Protein AF-A0A539EAI5-F1 (afdb_monomer)

Mean predicted aligned error: 4.09 Å

Solvent-accessible surface area (backbone atoms only — not comparable to full-atom values): 7667 Å² total; per-residue (Å²): 109,70,68,33,54,60,26,50,71,42,88,56,46,61,49,30,16,51,16,20,50,52,48,18,53,53,25,47,78,67,72,34,33,68,62,14,46,53,32,38,54,58,12,38,76,55,41,83,44,59,66,51,28,53,51,46,18,54,31,25,51,74,66,72,36,30,69,62,14,44,54,27,42,53,51,31,62,75,45,48,72,53,34,39,55,77,53,93,81,77,55,84,32,48,83,64,45,51,62,53,35,46,53,48,17,51,24,26,48,75,66,69,39,83,59,18,62,60,34,40,49,55,29,42,71,76,40,68,89,46,56,66,84,82,39,71,49,31,60,46,52,68,69,69,54,131

Radius of gyration: 15.68 Å; Cα contacts (8 Å, |Δi|>4): 193; chains: 1; bounding box: 41×31×40 Å

Foldseek 3Di:
DVCLVVLCPDPALQSVLVSLLVVLVVCVVVLNLVSSLVSLVVSCVSPPALSSLVSNLVSCLSVLVLVSSLVSLVVNVVVLVRQQPVDDPNDGRSVVVLVSLLSNLSSCVSVVHPCSLVSLVVSCVVQVVPDCPDDSNVVSCVVNPD

Sequence (146 aa):
LKIADGLAARIDTDPRAYAGLVRAEVHLAQNQARLALDALRDAQSLADTWLSHVLMARTYLALDQFTEATSEIDVAIKRRGEATALGLDDWPTYRYFPPVLYFQGLAQEGLKSPAAKGTFAAFLAIKKDGDETGGLVALVRRRVAP

pLDDT: mean 92.47, std 8.58, range [57.75, 98.75]

Nearest PDB structures (foldseek):
  7bev-assembly1_A  TM=7.767E-01  e=7.172E-03  Homo sapiens
  3uq3-assembly1_A  TM=7.926E-01  e=6.263E-02  Saccharomyces cerevisiae S288C
  5xi8-assembly1_A  TM=5.732E-01  e=6.263E-02  Escherichia coli K-12
  6ait-assembly1_F  TM=5.625E-01  e=7.237E-02  Escherichia coli K-12
  6ait-assembly1_A  TM=5.533E-01  e=1.064E-01  Escherichia coli K-12

Secondary structure (DSSP, 8-state):
-HHHHHHHTSSSHHHHHHHHHHHHHHHHHTT-HHHHHHHHHHHHHH---HHHHHHHHHHHHHTT-HHHHHHHHHHHHHTTTGGG-SSSS----GGGSHHHHHHHHHHHHHTT-TTHHHHHHHHHHHSTTS-SSSSHHHHHHHHH--

Structure (mmCIF, N/CA/C/O backbone):
data_AF-A0A539EAI5-F1
#
_entry.id   AF-A0A539EAI5-F1
#
loop_
_atom_site.group_PDB
_atom_site.id
_atom_site.type_symbol
_atom_site.label_atom_id
_atom_site.label_alt_id
_atom_site.label_comp_id
_atom_site.label_asym_id
_atom_site.label_entity_id
_atom_site.label_seq_id
_atom_site.pdbx_PDB_ins_code
_atom_site.Cartn_x
_atom_site.Cartn_y
_atom_site.Cartn_z
_atom_site.occupancy
_atom_site.B_iso_or_equiv
_atom_site.auth_seq_id
_atom_site.auth_comp_id
_atom_site.auth_asym_id
_atom_site.auth_atom_id
_atom_site.pdbx_PDB_model_num
ATOM 1 N N . LEU A 1 1 ? 2.340 -10.982 -18.892 1.00 83.00 1 LEU A N 1
ATOM 2 C CA . LEU A 1 1 ? 2.795 -9.713 -18.279 1.00 83.00 1 LEU A CA 1
ATOM 3 C C . LEU A 1 1 ? 3.454 -8.772 -19.309 1.00 83.00 1 LEU A C 1
ATOM 5 O O . LEU A 1 1 ? 4.315 -7.984 -18.949 1.00 83.00 1 LEU A O 1
ATOM 9 N N . LYS A 1 2 ? 2.986 -8.748 -20.574 1.00 91.12 2 LYS A N 1
ATOM 10 C CA . LYS A 1 2 ? 3.699 -8.122 -21.711 1.00 91.12 2 LYS A CA 1
ATOM 11 C C . LYS A 1 2 ? 4.108 -6.654 -21.497 1.00 91.12 2 LYS A C 1
ATOM 13 O O . LYS A 1 2 ? 5.181 -6.259 -21.936 1.00 91.12 2 LYS A O 1
ATOM 18 N N . ILE A 1 3 ? 3.277 -5.859 -20.816 1.00 91.31 3 ILE A N 1
ATOM 19 C CA . ILE A 1 3 ? 3.592 -4.457 -20.486 1.00 91.31 3 ILE A CA 1
ATOM 20 C C . ILE A 1 3 ? 4.761 -4.377 -19.496 1.00 91.31 3 ILE A C 1
ATOM 22 O O . ILE A 1 3 ? 5.731 -3.671 -19.755 1.00 91.31 3 ILE A O 1
ATOM 26 N N . ALA A 1 4 ? 4.701 -5.134 -18.396 1.00 92.94 4 ALA A N 1
ATOM 27 C CA . ALA A 1 4 ? 5.784 -5.185 -17.415 1.00 92.94 4 ALA A CA 1
ATOM 28 C C . ALA A 1 4 ? 7.083 -5.720 -18.035 1.00 92.94 4 ALA A C 1
ATOM 30 O O . ALA A 1 4 ? 8.165 -5.235 -17.725 1.00 92.94 4 ALA A O 1
ATOM 31 N N . ASP A 1 5 ? 6.988 -6.680 -18.954 1.00 94.81 5 ASP A N 1
ATOM 32 C CA . ASP A 1 5 ? 8.159 -7.225 -19.645 1.00 94.81 5 ASP A CA 1
ATOM 33 C C . ASP A 1 5 ? 8.808 -6.174 -20.561 1.00 94.81 5 ASP A C 1
ATOM 35 O O . ASP A 1 5 ? 10.025 -6.006 -20.540 1.00 94.81 5 ASP A O 1
ATOM 39 N N . GLY A 1 6 ? 8.004 -5.386 -21.284 1.00 94.25 6 GLY A N 1
ATOM 40 C CA . GLY A 1 6 ? 8.505 -4.272 -22.096 1.00 94.25 6 GLY A CA 1
ATOM 41 C C . GLY A 1 6 ? 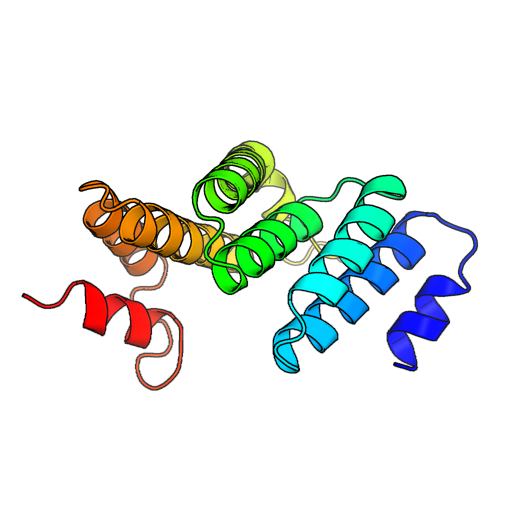9.134 -3.140 -21.275 1.00 94.25 6 GLY A C 1
ATOM 42 O O . GLY A 1 6 ? 10.111 -2.536 -21.710 1.00 94.25 6 GLY A O 1
ATOM 43 N N . LEU A 1 7 ? 8.602 -2.861 -20.083 1.00 93.44 7 LEU A N 1
ATOM 44 C CA . LEU A 1 7 ? 9.162 -1.878 -19.152 1.00 93.44 7 LEU A CA 1
ATOM 45 C C . LEU A 1 7 ? 10.477 -2.363 -18.519 1.00 93.44 7 LEU A C 1
ATOM 47 O O . LEU A 1 7 ? 11.431 -1.598 -18.414 1.00 93.44 7 LEU A O 1
ATOM 51 N N . ALA A 1 8 ? 10.556 -3.647 -18.164 1.00 93.44 8 ALA A N 1
ATOM 52 C CA . ALA A 1 8 ? 11.751 -4.252 -17.578 1.00 93.44 8 ALA A CA 1
ATOM 53 C C . ALA A 1 8 ? 12.942 -4.316 -18.549 1.00 93.44 8 ALA A C 1
ATOM 55 O O . ALA A 1 8 ? 14.085 -4.355 -18.104 1.00 93.44 8 ALA A O 1
ATOM 56 N N . ALA A 1 9 ? 12.680 -4.318 -19.858 1.00 94.44 9 ALA A N 1
ATOM 57 C CA . ALA A 1 9 ? 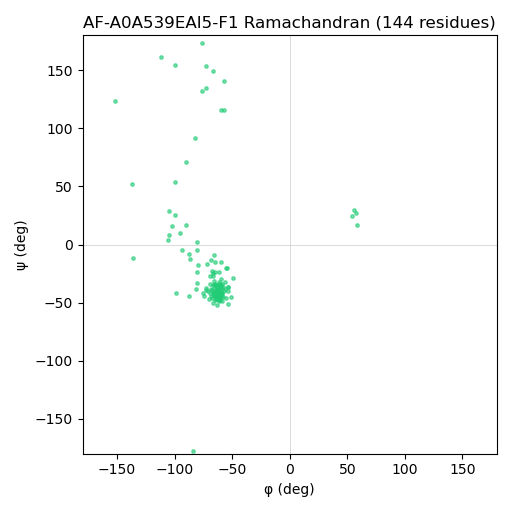13.705 -4.318 -20.900 1.00 94.44 9 ALA A CA 1
ATOM 58 C C . ALA A 1 9 ? 14.305 -2.925 -21.187 1.00 94.44 9 ALA A C 1
ATOM 60 O O . ALA A 1 9 ? 15.207 -2.807 -22.017 1.00 94.44 9 ALA A O 1
ATOM 61 N N . ARG A 1 10 ? 13.799 -1.857 -20.554 1.00 94.44 10 ARG A N 1
ATOM 62 C CA . ARG A 1 10 ? 14.360 -0.503 -20.688 1.00 94.44 10 ARG A CA 1
ATOM 63 C C . ARG A 1 10 ? 15.686 -0.391 -19.937 1.00 94.44 10 ARG A C 1
ATOM 65 O O . ARG A 1 10 ? 15.916 -1.114 -18.975 1.00 94.44 10 ARG A O 1
ATOM 72 N N . ILE A 1 11 ? 16.548 0.522 -20.382 1.00 92.12 11 ILE A N 1
ATOM 73 C CA . ILE A 1 11 ? 17.861 0.754 -19.762 1.00 92.12 11 ILE A CA 1
ATOM 74 C C . ILE A 1 11 ? 17.701 1.536 -18.451 1.00 92.12 11 ILE A C 1
ATOM 76 O O . ILE A 1 11 ? 18.332 1.196 -17.450 1.00 92.12 11 ILE A O 1
ATOM 80 N N . ASP A 1 12 ? 16.822 2.539 -18.452 1.00 92.31 12 ASP A N 1
ATOM 81 C CA . ASP A 1 12 ? 16.589 3.426 -17.314 1.00 92.31 12 ASP A CA 1
ATOM 82 C C . ASP A 1 12 ? 15.966 2.691 -16.115 1.00 92.31 12 ASP A C 1
ATOM 84 O O . ASP A 1 12 ? 15.208 1.725 -16.265 1.00 92.31 12 ASP A O 1
ATOM 88 N N . THR A 1 13 ? 16.276 3.159 -14.905 1.00 92.44 13 THR A N 1
ATOM 89 C CA . THR A 1 13 ? 15.790 2.570 -13.648 1.00 92.44 13 THR A CA 1
ATOM 90 C C . THR A 1 13 ? 14.292 2.767 -13.454 1.00 92.44 13 THR A C 1
ATOM 92 O O . THR A 1 13 ? 13.621 1.831 -13.022 1.00 92.44 13 THR A O 1
ATOM 95 N N . ASP A 1 14 ? 13.747 3.925 -13.831 1.00 90.19 14 ASP A N 1
ATOM 96 C CA . ASP A 1 14 ? 12.348 4.263 -13.552 1.00 90.19 14 ASP A CA 1
ATOM 97 C C . ASP A 1 14 ? 11.365 3.314 -14.254 1.00 90.19 14 ASP A C 1
ATOM 99 O O . ASP A 1 14 ? 10.547 2.700 -13.564 1.00 90.19 14 ASP A O 1
ATOM 103 N N . PRO A 1 15 ? 11.440 3.070 -15.583 1.00 92.44 15 PRO A N 1
ATOM 104 C CA . PRO A 1 15 ? 10.550 2.109 -16.232 1.00 92.44 15 PRO A CA 1
ATOM 105 C C . PRO A 1 15 ? 10.668 0.707 -15.626 1.00 92.44 15 PRO A C 1
ATOM 107 O O . PRO A 1 15 ? 9.664 0.013 -15.466 1.00 92.44 15 PRO A O 1
ATOM 110 N N . ARG A 1 16 ? 11.878 0.290 -15.238 1.00 94.75 16 ARG A N 1
ATOM 111 C CA . ARG A 1 16 ? 12.104 -1.012 -14.603 1.00 94.75 16 ARG A CA 1
ATOM 112 C C . ARG A 1 16 ? 11.468 -1.088 -13.214 1.00 94.75 16 ARG A C 1
ATOM 114 O O . ARG A 1 16 ? 10.870 -2.116 -12.897 1.00 94.75 16 ARG A O 1
ATOM 121 N N . ALA A 1 17 ? 11.519 -0.015 -12.426 1.00 95.56 17 ALA A N 1
ATOM 122 C CA . ALA A 1 17 ? 10.796 0.078 -11.161 1.00 95.56 17 ALA A CA 1
ATOM 123 C C . ALA A 1 17 ? 9.280 -0.050 -11.394 1.00 95.56 17 ALA A C 1
ATOM 125 O O . ALA A 1 17 ? 8.633 -0.906 -10.788 1.00 95.56 17 ALA A O 1
ATOM 126 N N . TYR A 1 18 ? 8.721 0.685 -12.366 1.00 94.12 18 TYR A N 1
ATOM 127 C CA . TYR A 1 18 ? 7.306 0.563 -12.749 1.00 94.12 18 TYR A CA 1
ATOM 128 C C . TYR A 1 18 ? 6.925 -0.850 -13.215 1.00 94.12 18 TYR A C 1
ATOM 130 O O . TYR A 1 18 ? 5.821 -1.313 -12.926 1.00 94.12 18 TYR A O 1
ATOM 138 N N . ALA A 1 19 ? 7.826 -1.577 -13.883 1.00 96.19 19 ALA A N 1
ATOM 139 C CA . ALA A 1 19 ? 7.598 -2.979 -14.224 1.00 96.19 19 ALA A CA 1
ATOM 140 C C . ALA A 1 19 ? 7.363 -3.844 -12.976 1.00 96.19 19 ALA A C 1
ATOM 142 O O . ALA A 1 19 ? 6.478 -4.701 -12.978 1.00 96.19 19 ALA A O 1
ATOM 143 N N . GLY A 1 20 ? 8.142 -3.617 -11.915 1.00 97.31 20 GLY A N 1
ATOM 144 C CA . GLY A 1 20 ? 7.968 -4.290 -10.630 1.00 97.31 20 GLY A CA 1
ATOM 145 C C . GLY A 1 20 ? 6.647 -3.921 -9.952 1.00 97.31 20 GLY A C 1
ATOM 146 O O . GLY A 1 20 ? 5.930 -4.819 -9.516 1.00 97.31 20 GLY A O 1
ATOM 147 N N . LEU A 1 21 ? 6.247 -2.642 -9.981 1.00 96.75 21 LEU A N 1
ATOM 148 C CA . LEU A 1 21 ? 4.945 -2.204 -9.450 1.00 96.75 21 LEU A CA 1
ATOM 149 C C . LEU A 1 21 ? 3.769 -2.900 -10.159 1.00 96.75 21 LEU A C 1
ATOM 151 O O . LEU A 1 21 ? 2.846 -3.389 -9.509 1.00 96.75 21 LEU A O 1
ATOM 155 N N . VAL A 1 22 ? 3.819 -3.013 -11.493 1.00 96.94 22 VAL A N 1
ATOM 156 C CA . VAL A 1 22 ? 2.789 -3.717 -12.280 1.00 96.94 22 VAL A CA 1
ATOM 157 C C . VAL A 1 22 ? 2.750 -5.210 -11.943 1.00 96.94 22 VAL A C 1
ATOM 159 O O . VAL A 1 22 ? 1.667 -5.783 -11.826 1.00 96.94 22 VAL A O 1
ATOM 162 N N . ARG A 1 23 ? 3.909 -5.860 -11.776 1.00 97.81 23 ARG A N 1
ATOM 163 C CA . ARG A 1 23 ? 3.965 -7.273 -11.361 1.00 97.81 23 ARG A CA 1
ATOM 164 C C . ARG A 1 23 ? 3.376 -7.468 -9.968 1.00 97.81 23 ARG A C 1
ATOM 166 O O . ARG A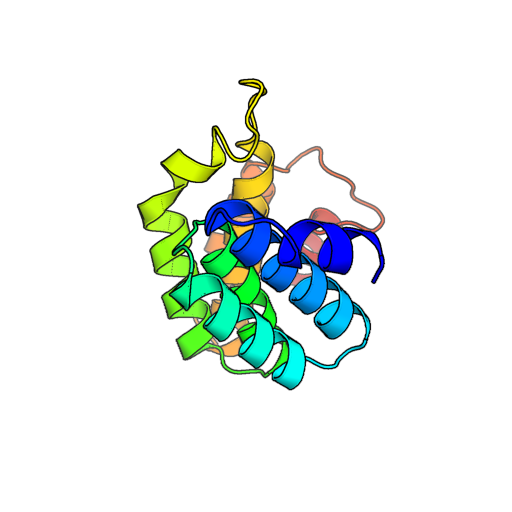 1 23 ? 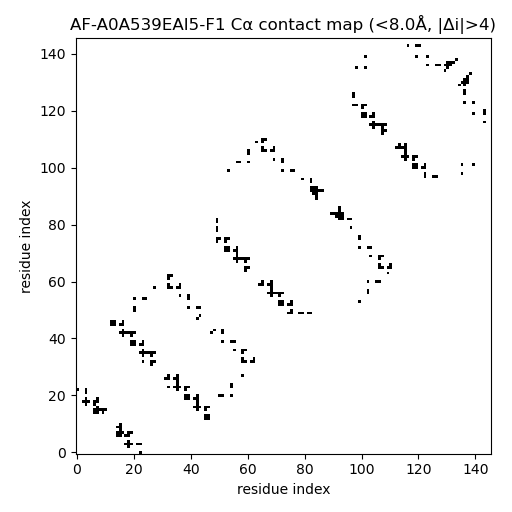2.597 -8.397 -9.774 1.00 97.81 23 ARG A O 1
ATOM 173 N N . ALA A 1 24 ? 3.687 -6.576 -9.033 1.00 97.88 24 ALA A N 1
ATOM 174 C CA . ALA A 1 24 ? 3.151 -6.625 -7.683 1.00 97.88 24 ALA A CA 1
ATOM 175 C C . ALA A 1 24 ? 1.621 -6.510 -7.652 1.00 97.88 24 ALA A C 1
ATOM 177 O O . ALA A 1 24 ? 0.968 -7.300 -6.977 1.00 97.88 24 ALA A O 1
ATOM 178 N N . GLU A 1 25 ? 1.036 -5.602 -8.437 1.00 96.88 25 GLU A N 1
ATOM 179 C CA . GLU A 1 25 ? -0.424 -5.491 -8.572 1.00 96.88 25 GLU A CA 1
ATOM 180 C C . GLU A 1 25 ? -1.063 -6.779 -9.106 1.00 96.88 25 GLU A C 1
ATOM 182 O O . GLU A 1 25 ? -2.095 -7.220 -8.599 1.00 96.88 25 GLU A O 1
ATOM 187 N N . VAL A 1 26 ? -0.434 -7.429 -10.091 1.00 97.19 26 VAL A N 1
ATOM 188 C CA . VAL A 1 26 ? -0.911 -8.723 -10.605 1.00 97.19 26 VAL A CA 1
ATOM 189 C C . VAL A 1 26 ? -0.828 -9.806 -9.530 1.00 97.19 26 VAL A C 1
ATOM 191 O O . VAL A 1 26 ? -1.790 -10.552 -9.349 1.00 97.19 26 VAL A O 1
ATOM 194 N N . HIS A 1 27 ? 0.275 -9.874 -8.784 1.00 98.06 27 HIS A N 1
ATOM 195 C CA . HIS A 1 27 ? 0.414 -10.818 -7.677 1.00 98.06 27 HIS A CA 1
ATOM 196 C C . HIS A 1 27 ? -0.626 -10.570 -6.577 1.00 98.06 27 HIS A C 1
ATOM 198 O O . HIS A 1 27 ? -1.235 -11.525 -6.095 1.00 98.06 27 HIS A O 1
ATOM 204 N N . LEU A 1 28 ? -0.908 -9.312 -6.219 1.00 96.88 28 LEU A N 1
ATOM 205 C CA . LEU A 1 28 ? -1.974 -8.975 -5.270 1.00 96.88 28 LEU A CA 1
ATOM 206 C C . LEU A 1 28 ? -3.350 -9.412 -5.776 1.00 96.88 28 LEU A C 1
ATOM 208 O O . LEU A 1 28 ? -4.101 -10.026 -5.022 1.00 96.88 28 LEU A O 1
ATOM 212 N N . ALA A 1 29 ? -3.662 -9.175 -7.053 1.00 95.75 29 ALA A N 1
ATOM 213 C CA . ALA A 1 29 ? -4.915 -9.627 -7.660 1.00 95.75 29 ALA A CA 1
ATOM 214 C C . ALA A 1 29 ? -5.066 -11.162 -7.657 1.00 95.75 29 ALA A C 1
ATOM 216 O O . ALA A 1 29 ? -6.180 -11.679 -7.695 1.00 95.75 29 ALA A O 1
ATOM 217 N N . GLN A 1 30 ? -3.952 -11.893 -7.591 1.00 96.88 30 GLN A N 1
ATOM 218 C CA . GLN A 1 30 ? -3.903 -13.355 -7.511 1.00 96.88 30 GLN A CA 1
ATOM 219 C C . GLN A 1 30 ? -3.786 -13.882 -6.071 1.00 96.88 30 GLN A C 1
ATOM 221 O O . GLN A 1 30 ? -3.560 -15.076 -5.880 1.00 96.88 30 GLN A O 1
ATOM 226 N N . ASN A 1 31 ? -3.934 -13.023 -5.054 1.00 96.88 31 ASN A N 1
ATOM 227 C CA . ASN A 1 31 ? -3.733 -13.349 -3.635 1.00 96.88 31 ASN A CA 1
ATOM 228 C C . ASN A 1 31 ? -2.322 -13.884 -3.312 1.00 96.88 31 ASN A C 1
ATOM 230 O O . ASN A 1 31 ? -2.115 -14.616 -2.345 1.00 96.88 31 ASN A O 1
ATOM 234 N N . GLN A 1 32 ? -1.322 -13.508 -4.108 1.00 98.12 32 GLN A N 1
ATOM 235 C CA . GLN A 1 32 ? 0.080 -13.897 -3.950 1.00 98.12 32 GLN A CA 1
ATOM 236 C C . GLN A 1 32 ? 0.883 -12.779 -3.274 1.00 98.12 32 GLN A C 1
ATOM 238 O O . GLN A 1 32 ? 1.904 -12.326 -3.788 1.00 98.12 32 GLN A O 1
ATOM 243 N N . ALA A 1 33 ? 0.431 -12.316 -2.107 1.00 97.88 33 ALA A N 1
ATOM 244 C CA . ALA A 1 33 ? 0.991 -11.126 -1.462 1.00 97.88 33 ALA A CA 1
ATOM 245 C C . ALA A 1 33 ? 2.496 -11.235 -1.133 1.00 97.88 33 ALA A C 1
ATOM 247 O O . ALA A 1 33 ? 3.207 -10.240 -1.199 1.00 97.88 33 ALA A O 1
ATOM 248 N N . ARG A 1 34 ? 3.027 -12.440 -0.871 1.00 98.06 34 ARG A N 1
ATOM 249 C CA . ARG A 1 34 ? 4.483 -12.635 -0.709 1.00 98.06 34 ARG A CA 1
ATOM 250 C C . ARG A 1 34 ? 5.267 -12.334 -1.992 1.00 98.06 34 ARG A C 1
ATOM 252 O O . ARG 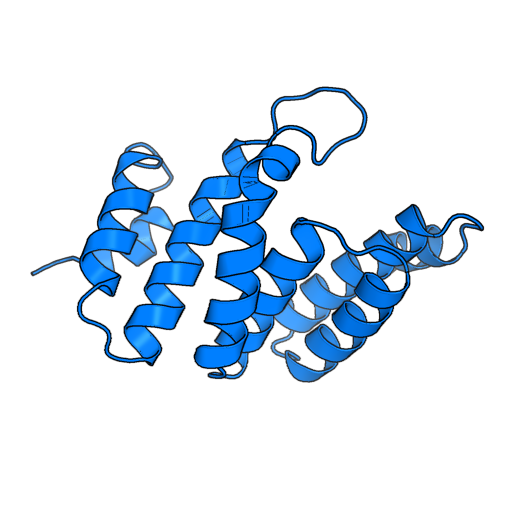A 1 34 ? 6.218 -11.570 -1.940 1.00 98.06 34 ARG A O 1
ATOM 259 N N . LEU A 1 35 ? 4.813 -12.850 -3.137 1.00 98.25 35 LEU A N 1
ATOM 260 C CA . LEU A 1 35 ? 5.441 -12.558 -4.434 1.00 98.25 35 LEU A CA 1
ATOM 261 C C . LEU A 1 35 ? 5.300 -11.078 -4.809 1.00 98.25 35 LEU A C 1
ATOM 263 O O . LEU A 1 35 ? 6.206 -10.501 -5.405 1.00 98.25 35 LEU A O 1
ATOM 267 N N . ALA A 1 36 ? 4.183 -10.448 -4.430 1.00 98.50 36 ALA A N 1
ATOM 268 C CA . ALA A 1 36 ? 4.021 -9.008 -4.588 1.00 98.50 36 ALA A CA 1
ATOM 269 C C . ALA A 1 36 ? 5.067 -8.232 -3.777 1.00 98.50 36 ALA A C 1
ATOM 271 O O . ALA A 1 36 ? 5.667 -7.300 -4.303 1.00 98.50 36 ALA A O 1
ATOM 272 N N . LEU A 1 37 ? 5.314 -8.633 -2.526 1.00 98.31 37 LEU A N 1
ATOM 273 C CA . LEU A 1 37 ? 6.283 -7.968 -1.657 1.00 98.31 37 LEU A CA 1
ATOM 274 C C . LEU A 1 37 ? 7.711 -8.083 -2.199 1.00 98.31 37 LEU A C 1
ATOM 276 O O . LEU A 1 37 ? 8.437 -7.091 -2.187 1.00 98.31 37 LEU A O 1
ATOM 280 N N . ASP A 1 38 ? 8.092 -9.255 -2.705 1.00 98.19 38 ASP A N 1
ATOM 281 C CA . ASP A 1 38 ? 9.409 -9.463 -3.316 1.00 98.19 38 ASP A CA 1
ATOM 282 C C . ASP A 1 38 ? 9.586 -8.554 -4.544 1.00 98.19 38 ASP A C 1
ATOM 284 O O . ASP A 1 38 ? 10.543 -7.783 -4.616 1.00 98.19 38 ASP A O 1
ATOM 288 N N . ALA A 1 39 ? 8.598 -8.531 -5.447 1.00 97.88 39 ALA A N 1
ATOM 289 C CA . ALA A 1 39 ? 8.619 -7.654 -6.618 1.00 97.88 39 ALA A CA 1
ATOM 290 C C . ALA A 1 39 ? 8.674 -6.157 -6.254 1.00 97.88 39 ALA A C 1
ATOM 292 O O . ALA A 1 39 ? 9.292 -5.368 -6.973 1.00 97.88 39 ALA A O 1
ATOM 293 N N . LEU A 1 40 ? 8.031 -5.751 -5.152 1.00 98.38 40 LEU A N 1
ATOM 294 C CA . LEU A 1 40 ? 8.051 -4.367 -4.670 1.00 98.38 40 LEU A CA 1
ATOM 295 C C . LEU A 1 40 ? 9.396 -3.977 -4.071 1.00 98.38 40 LEU A C 1
ATOM 297 O O . LEU A 1 40 ? 9.850 -2.865 -4.319 1.00 98.38 40 LEU A O 1
ATOM 301 N N . ARG A 1 41 ? 10.047 -4.872 -3.325 1.00 97.81 41 ARG A N 1
ATOM 302 C CA . ARG A 1 41 ? 11.393 -4.631 -2.783 1.00 97.81 41 ARG A CA 1
ATOM 303 C C . ARG A 1 41 ? 12.416 -4.476 -3.903 1.00 97.81 41 ARG A C 1
ATOM 305 O O . ARG A 1 41 ? 13.204 -3.532 -3.879 1.00 97.81 41 ARG A O 1
ATOM 312 N N . ASP A 1 42 ? 12.336 -5.333 -4.918 1.00 96.94 42 ASP A N 1
ATOM 313 C CA . ASP A 1 42 ? 13.169 -5.216 -6.114 1.00 96.94 42 ASP A CA 1
ATOM 314 C C . ASP A 1 42 ? 12.912 -3.885 -6.836 1.00 96.94 42 ASP A C 1
ATOM 316 O O . ASP A 1 42 ? 13.857 -3.173 -7.177 1.00 96.94 42 ASP A O 1
ATOM 320 N N . ALA A 1 43 ? 11.645 -3.495 -7.018 1.00 97.06 43 ALA A N 1
ATOM 321 C CA . ALA A 1 43 ? 11.284 -2.216 -7.631 1.00 97.06 43 ALA A CA 1
ATOM 322 C C . ALA A 1 43 ? 11.802 -1.011 -6.834 1.00 97.06 43 ALA A C 1
ATOM 324 O O . ALA A 1 43 ? 12.374 -0.091 -7.416 1.00 97.06 43 ALA A O 1
ATOM 325 N N . GLN A 1 44 ? 11.633 -1.031 -5.510 1.00 96.31 44 GLN A N 1
ATOM 326 C CA . GLN A 1 44 ? 12.050 0.050 -4.620 1.00 96.31 44 GLN A CA 1
ATOM 327 C C . GLN A 1 44 ? 13.574 0.213 -4.596 1.00 96.31 44 GLN A C 1
ATOM 329 O O . GLN A 1 44 ? 14.067 1.333 -4.494 1.00 96.31 44 GLN A O 1
ATOM 334 N N . SER A 1 45 ? 14.328 -0.882 -4.767 1.00 96.62 45 SER A N 1
ATOM 335 C CA . SER A 1 45 ? 15.790 -0.824 -4.908 1.00 96.62 45 SER A CA 1
ATOM 336 C C . SER A 1 45 ? 16.255 -0.100 -6.179 1.00 96.62 45 SER A C 1
ATOM 338 O O . SER A 1 45 ? 17.375 0.406 -6.220 1.00 96.62 45 SER A O 1
ATOM 340 N N . LEU A 1 46 ? 15.405 -0.041 -7.212 1.00 96.62 46 LEU A N 1
ATOM 341 C CA . LEU A 1 46 ? 15.673 0.681 -8.457 1.00 96.62 46 LEU A CA 1
ATOM 342 C C . LEU A 1 46 ? 15.248 2.147 -8.359 1.00 96.62 46 LEU A C 1
ATOM 344 O O . LEU A 1 46 ? 15.986 3.024 -8.802 1.00 96.62 46 LEU A O 1
ATOM 348 N N . ALA A 1 47 ? 14.061 2.399 -7.808 1.00 95.00 47 ALA A N 1
ATOM 349 C CA . ALA A 1 47 ? 13.548 3.738 -7.563 1.00 95.00 47 ALA A CA 1
ATOM 350 C C . ALA A 1 47 ? 12.585 3.727 -6.372 1.00 95.00 47 ALA A C 1
ATOM 352 O O . ALA A 1 47 ? 11.562 3.037 -6.383 1.00 95.00 47 ALA A O 1
ATOM 353 N N . ASP A 1 48 ? 12.882 4.543 -5.362 1.00 95.81 48 ASP A N 1
ATOM 354 C CA . ASP A 1 48 ? 12.019 4.702 -4.199 1.00 95.81 48 ASP A CA 1
ATOM 355 C C . ASP A 1 48 ? 10.890 5.701 -4.489 1.00 95.81 48 ASP A C 1
ATOM 357 O O . ASP A 1 48 ? 11.034 6.916 -4.328 1.00 95.81 48 ASP A O 1
ATOM 361 N N . THR A 1 49 ? 9.754 5.189 -4.956 1.00 94.62 49 THR A N 1
ATOM 362 C CA . THR A 1 49 ? 8.606 6.001 -5.381 1.00 94.62 49 THR A CA 1
ATOM 363 C C . THR A 1 49 ? 7.522 6.078 -4.306 1.00 94.62 49 THR A C 1
ATOM 365 O O . THR A 1 49 ? 7.314 5.152 -3.520 1.00 94.62 49 THR A O 1
ATOM 368 N N . TRP A 1 50 ? 6.723 7.146 -4.318 1.00 96.31 50 TRP A N 1
ATOM 369 C CA . TRP A 1 50 ? 5.497 7.190 -3.516 1.00 96.31 50 TRP A CA 1
ATOM 370 C C . TRP A 1 50 ? 4.579 5.981 -3.769 1.00 96.31 50 TRP A C 1
ATOM 372 O O . TRP A 1 50 ? 4.007 5.417 -2.834 1.00 96.31 50 TRP A O 1
ATOM 382 N N . LEU A 1 51 ? 4.463 5.545 -5.028 1.00 95.31 51 LEU A N 1
ATOM 383 C CA . LEU A 1 51 ? 3.582 4.443 -5.408 1.00 95.31 51 LEU A CA 1
ATOM 384 C C . LEU A 1 51 ? 4.068 3.087 -4.866 1.00 95.31 51 LEU A C 1
ATOM 386 O O . LEU A 1 51 ? 3.226 2.274 -4.478 1.00 95.31 51 LEU A O 1
ATOM 390 N N . SER A 1 52 ? 5.386 2.854 -4.769 1.00 96.62 52 SER A N 1
ATOM 391 C CA . SER A 1 52 ? 5.927 1.651 -4.114 1.00 96.62 52 SER A CA 1
ATOM 392 C C . SER A 1 52 ? 5.497 1.571 -2.655 1.00 96.62 52 SER A C 1
ATOM 394 O O . SER A 1 52 ? 4.990 0.528 -2.256 1.00 96.62 52 SER A O 1
ATOM 396 N N . HIS A 1 53 ? 5.572 2.664 -1.890 1.00 98.25 53 HIS A N 1
ATOM 397 C CA . HIS A 1 53 ? 5.112 2.669 -0.495 1.00 98.25 53 HIS A CA 1
ATOM 398 C C . HIS A 1 53 ? 3.615 2.358 -0.374 1.00 98.25 53 HIS A C 1
ATOM 400 O O . HIS A 1 53 ? 3.203 1.540 0.448 1.00 98.25 53 HIS A O 1
ATOM 406 N N . VAL A 1 54 ? 2.774 2.943 -1.234 1.00 98.00 54 VAL A N 1
ATOM 407 C CA . VAL A 1 54 ? 1.329 2.654 -1.227 1.00 98.00 54 VAL A CA 1
ATOM 408 C C . VAL A 1 54 ? 1.042 1.184 -1.553 1.00 98.00 54 VAL A C 1
ATOM 410 O O . VAL A 1 54 ? 0.161 0.572 -0.943 1.00 98.00 54 VAL A O 1
ATOM 413 N N . LEU A 1 55 ? 1.780 0.589 -2.491 1.00 98.00 55 LEU A N 1
ATOM 414 C CA . LEU A 1 55 ? 1.635 -0.827 -2.832 1.00 98.00 55 LEU A CA 1
ATOM 415 C C . LEU A 1 55 ? 2.192 -1.758 -1.756 1.00 98.00 55 LEU A C 1
ATOM 417 O O . LEU A 1 55 ? 1.573 -2.785 -1.473 1.00 98.00 55 LEU A O 1
ATOM 421 N N . MET A 1 56 ? 3.304 -1.400 -1.117 1.00 98.56 56 MET A N 1
ATOM 422 C CA . MET A 1 56 ? 3.867 -2.159 -0.001 1.00 98.56 56 MET A CA 1
ATOM 423 C C . MET A 1 56 ? 2.915 -2.139 1.188 1.00 98.56 56 MET A C 1
ATOM 425 O O . MET A 1 56 ? 2.615 -3.199 1.726 1.00 98.56 56 MET A O 1
ATOM 429 N N . ALA A 1 57 ? 2.317 -0.989 1.510 1.00 98.56 57 ALA A N 1
ATOM 430 C CA . ALA A 1 57 ? 1.263 -0.890 2.515 1.00 98.56 57 ALA A CA 1
ATOM 431 C C . ALA A 1 57 ? 0.099 -1.854 2.244 1.00 98.56 57 ALA A C 1
ATOM 433 O O . ALA A 1 57 ? -0.280 -2.637 3.113 1.00 98.56 57 ALA A O 1
ATOM 434 N N . ARG A 1 58 ? -0.447 -1.846 1.021 1.00 98.12 58 ARG A N 1
ATOM 435 C CA . ARG A 1 58 ? -1.514 -2.777 0.608 1.00 98.12 58 ARG A CA 1
ATOM 436 C C . ARG A 1 58 ? -1.087 -4.237 0.711 1.00 98.12 58 ARG A C 1
ATOM 438 O O . ARG A 1 58 ? -1.888 -5.085 1.093 1.00 98.12 58 ARG A O 1
ATOM 445 N N . THR A 1 59 ? 0.161 -4.522 0.366 1.00 98.62 59 THR A N 1
ATOM 446 C CA . THR A 1 59 ? 0.722 -5.872 0.418 1.00 98.62 59 THR A CA 1
ATOM 447 C C . THR A 1 59 ? 0.876 -6.356 1.853 1.00 98.62 59 THR A C 1
ATOM 449 O O . THR A 1 59 ? 0.474 -7.472 2.162 1.00 98.62 59 THR A O 1
ATOM 452 N N . TYR A 1 60 ? 1.377 -5.506 2.749 1.00 98.75 60 TYR A N 1
ATOM 453 C CA . TYR A 1 60 ? 1.463 -5.803 4.174 1.00 98.75 60 TYR A CA 1
ATOM 454 C C . TYR A 1 60 ? 0.079 -5.968 4.811 1.00 98.75 60 TYR A C 1
ATOM 456 O O . TYR A 1 60 ? -0.109 -6.904 5.582 1.00 98.75 60 TYR A O 1
ATOM 464 N N . LEU A 1 61 ? -0.916 -5.157 4.427 1.00 98.56 61 LEU A N 1
ATOM 465 C CA . LEU A 1 61 ? -2.312 -5.363 4.837 1.00 98.56 61 LEU A CA 1
ATOM 466 C C . LEU A 1 61 ? -2.845 -6.735 4.407 1.00 98.56 61 LEU A C 1
ATOM 468 O O . LEU A 1 61 ? -3.486 -7.411 5.200 1.00 98.56 61 LEU A O 1
ATOM 472 N N . ALA A 1 62 ? -2.557 -7.173 3.178 1.00 98.06 62 ALA A N 1
ATOM 473 C CA . ALA A 1 62 ? -2.955 -8.496 2.689 1.00 98.06 62 ALA A CA 1
ATOM 474 C C . ALA A 1 62 ? -2.221 -9.663 3.386 1.00 98.06 62 ALA A C 1
ATOM 476 O O . ALA A 1 62 ? -2.614 -10.817 3.229 1.00 98.06 62 ALA A O 1
ATOM 477 N N . LEU A 1 63 ? -1.148 -9.372 4.125 1.00 98.25 63 LEU A N 1
ATOM 478 C CA . LEU A 1 63 ? -0.371 -10.319 4.928 1.00 98.25 63 LEU A CA 1
ATOM 479 C C . LEU A 1 63 ? -0.649 -10.181 6.437 1.00 98.25 63 LEU A C 1
ATOM 481 O O . LEU A 1 63 ? 0.087 -10.765 7.237 1.00 98.25 63 LEU A O 1
ATOM 485 N N . ASP A 1 64 ? -1.646 -9.377 6.823 1.00 98.31 64 ASP A N 1
ATOM 486 C CA . ASP A 1 64 ? -1.966 -9.015 8.212 1.00 98.31 64 ASP A CA 1
ATOM 487 C C . ASP A 1 64 ? -0.771 -8.418 8.995 1.00 98.31 64 ASP A C 1
ATOM 489 O O . ASP A 1 64 ? -0.713 -8.456 10.224 1.00 98.31 64 ASP A O 1
ATOM 493 N N . GLN A 1 65 ? 0.202 -7.836 8.286 1.00 98.62 65 GLN A N 1
ATOM 494 C CA . GLN A 1 65 ? 1.380 -7.163 8.848 1.00 98.62 65 GLN A CA 1
ATOM 495 C C . GLN A 1 65 ? 1.074 -5.676 9.065 1.00 98.62 65 GLN A C 1
ATOM 497 O O . GLN A 1 65 ? 1.513 -4.795 8.322 1.00 98.62 65 GLN A O 1
ATOM 502 N N . PHE A 1 66 ? 0.226 -5.380 10.048 1.00 98.56 66 PHE A N 1
ATOM 503 C CA . PHE A 1 66 ? -0.333 -4.034 10.211 1.00 98.56 66 PHE A CA 1
ATOM 504 C C . PHE A 1 66 ? 0.692 -2.971 10.649 1.00 98.56 66 PHE A C 1
ATOM 506 O O . PHE A 1 66 ? 0.527 -1.792 10.323 1.00 98.56 66 PHE A O 1
ATOM 513 N N . THR A 1 67 ? 1.757 -3.358 11.355 1.00 98.38 67 THR A N 1
ATOM 514 C CA . THR A 1 67 ? 2.825 -2.440 11.795 1.00 98.38 67 THR A CA 1
ATOM 515 C C . THR A 1 67 ? 3.661 -1.960 10.607 1.00 98.38 67 THR A C 1
ATOM 517 O O . THR A 1 67 ? 3.897 -0.763 10.431 1.00 98.38 67 THR A O 1
ATOM 520 N N . GLU A 1 68 ? 4.059 -2.888 9.746 1.00 98.62 68 GLU A N 1
ATOM 521 C CA . GLU A 1 68 ? 4.787 -2.641 8.508 1.00 98.62 68 GLU A CA 1
ATOM 522 C C . GLU A 1 68 ? 3.918 -1.835 7.542 1.00 98.62 68 GLU A C 1
ATOM 524 O O . GLU A 1 68 ? 4.369 -0.823 7.009 1.00 98.62 68 GLU A O 1
ATOM 529 N N . ALA A 1 69 ? 2.638 -2.201 7.401 1.00 98.75 69 ALA A N 1
ATOM 530 C CA . ALA A 1 69 ? 1.684 -1.417 6.624 1.00 98.75 69 ALA A CA 1
ATOM 531 C C . ALA A 1 69 ? 1.611 0.036 7.116 1.00 98.75 69 ALA A C 1
ATOM 533 O O . ALA A 1 69 ? 1.671 0.959 6.306 1.00 98.75 69 ALA A O 1
ATOM 534 N N . THR A 1 70 ? 1.530 0.249 8.434 1.00 98.50 70 THR A N 1
ATOM 535 C CA . THR A 1 70 ? 1.506 1.594 9.032 1.00 98.50 70 THR A CA 1
ATOM 536 C C . THR A 1 70 ? 2.769 2.383 8.689 1.00 98.50 70 THR A C 1
ATOM 538 O O . THR A 1 70 ? 2.676 3.550 8.318 1.00 98.50 70 THR A O 1
ATOM 541 N N . SER A 1 71 ? 3.936 1.738 8.736 1.00 98.56 71 SER A N 1
ATOM 542 C CA . SER A 1 71 ? 5.218 2.378 8.417 1.00 98.56 71 SER A CA 1
ATOM 543 C C . SER A 1 71 ? 5.263 2.884 6.971 1.00 98.56 71 SER A C 1
ATOM 545 O O . SER A 1 71 ? 5.615 4.038 6.728 1.00 98.56 71 SER A O 1
ATOM 547 N N . GLU A 1 72 ? 4.837 2.060 6.011 1.00 98.69 72 GLU A N 1
ATOM 548 C CA . GLU A 1 72 ? 4.772 2.446 4.594 1.00 98.69 72 GLU A CA 1
ATOM 549 C C . GLU A 1 72 ? 3.739 3.559 4.341 1.00 98.69 72 GLU A C 1
ATOM 551 O O . GLU A 1 72 ? 3.974 4.496 3.572 1.00 98.69 72 GLU A O 1
ATOM 556 N N . ILE A 1 73 ? 2.597 3.497 5.030 1.00 98.62 73 ILE A N 1
ATOM 557 C CA . ILE A 1 73 ? 1.537 4.511 4.954 1.00 98.62 73 ILE A CA 1
ATOM 558 C C . ILE A 1 73 ? 2.030 5.860 5.474 1.00 98.62 73 ILE A C 1
ATOM 560 O O . ILE A 1 73 ? 1.770 6.886 4.844 1.00 98.62 73 ILE A O 1
ATOM 564 N N . ASP A 1 74 ? 2.768 5.879 6.582 1.00 98.38 74 ASP A N 1
ATOM 565 C CA . ASP A 1 74 ? 3.324 7.109 7.143 1.00 98.38 74 ASP A CA 1
ATOM 566 C C . ASP A 1 74 ? 4.298 7.779 6.170 1.00 98.38 74 ASP A C 1
ATOM 568 O O . ASP A 1 74 ? 4.286 9.007 6.020 1.00 98.38 74 ASP A O 1
ATOM 572 N N . VAL A 1 75 ? 5.112 6.989 5.463 1.00 98.50 75 VAL A N 1
ATOM 573 C CA . VAL A 1 75 ? 5.988 7.510 4.408 1.00 98.50 75 VAL A CA 1
ATOM 574 C C . VAL A 1 75 ? 5.163 8.079 3.253 1.00 98.50 75 VAL A C 1
ATOM 576 O O . VAL A 1 75 ? 5.389 9.225 2.854 1.00 98.50 75 VAL A O 1
ATOM 579 N N . ALA A 1 76 ? 4.150 7.355 2.770 1.00 97.94 76 ALA A N 1
ATOM 580 C CA . ALA A 1 76 ? 3.262 7.839 1.712 1.00 97.94 76 ALA A CA 1
ATOM 581 C C . ALA A 1 76 ? 2.514 9.133 2.107 1.00 97.94 76 ALA A C 1
ATOM 583 O O . ALA A 1 76 ? 2.338 10.032 1.280 1.00 97.94 76 ALA A O 1
ATOM 584 N N . ILE A 1 77 ? 2.107 9.288 3.371 1.00 97.75 77 ILE A N 1
ATOM 585 C CA . ILE A 1 77 ? 1.459 10.511 3.873 1.00 97.75 77 ILE A CA 1
ATOM 586 C C . ILE A 1 77 ? 2.444 11.685 3.938 1.00 97.75 77 ILE A C 1
ATOM 588 O O . ILE A 1 77 ? 2.080 12.807 3.564 1.00 97.75 77 ILE A O 1
ATOM 592 N N . LYS A 1 78 ? 3.685 11.451 4.384 1.00 98.25 78 LYS A N 1
ATOM 593 C CA . LYS A 1 78 ? 4.750 12.472 4.393 1.00 98.25 78 LYS A CA 1
ATOM 594 C C . LYS A 1 78 ? 5.100 12.926 2.975 1.00 98.25 78 LYS A C 1
ATOM 596 O O . LYS A 1 78 ? 5.261 14.120 2.740 1.00 98.25 78 LYS A O 1
ATOM 601 N N . ARG A 1 79 ? 5.126 11.989 2.025 1.00 97.25 79 ARG A N 1
ATOM 602 C CA . ARG A 1 79 ? 5.431 12.204 0.601 1.00 97.25 79 ARG A CA 1
ATOM 603 C C . ARG A 1 79 ? 4.199 12.526 -0.258 1.00 97.25 79 ARG A C 1
ATOM 605 O O . ARG A 1 79 ? 4.268 12.474 -1.480 1.00 97.25 79 ARG A O 1
ATOM 612 N N . ARG A 1 80 ? 3.061 12.915 0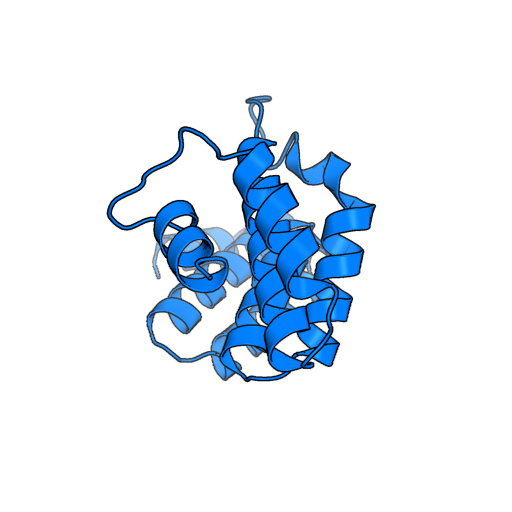.338 1.00 95.69 80 ARG A N 1
ATOM 613 C CA . ARG A 1 80 ? 1.791 13.166 -0.385 1.00 95.69 80 ARG A CA 1
ATOM 614 C C . ARG A 1 80 ? 1.872 14.189 -1.526 1.00 95.69 80 ARG A C 1
ATOM 616 O O . ARG A 1 80 ? 0.995 14.193 -2.383 1.00 95.69 80 ARG A O 1
ATOM 623 N N . GLY A 1 81 ? 2.892 15.052 -1.540 1.00 93.88 81 GLY A N 1
ATOM 624 C CA . GLY A 1 81 ? 3.147 15.981 -2.645 1.00 93.88 81 GLY A CA 1
ATOM 625 C C . GLY A 1 81 ? 3.408 15.263 -3.975 1.00 93.88 81 GLY A C 1
ATOM 626 O O . GLY A 1 81 ? 2.936 15.715 -5.015 1.00 93.88 81 GLY A O 1
ATOM 627 N N . GLU A 1 82 ? 4.048 14.092 -3.938 1.00 93.31 82 GLU A N 1
ATOM 628 C CA . GLU A 1 82 ? 4.326 13.267 -5.124 1.00 93.31 82 GLU A CA 1
ATOM 629 C C . GLU A 1 82 ? 3.049 12.713 -5.759 1.00 93.31 82 GLU A C 1
ATOM 631 O O . GLU A 1 82 ? 2.977 12.543 -6.973 1.00 93.31 82 GLU A O 1
ATOM 636 N N . ALA A 1 83 ? 1.985 12.531 -4.970 1.00 92.25 83 ALA A N 1
ATOM 637 C CA . ALA A 1 83 ? 0.691 12.104 -5.487 1.00 92.25 83 ALA A CA 1
ATOM 638 C C . ALA A 1 83 ? 0.036 13.144 -6.414 1.00 92.25 83 ALA A C 1
ATOM 640 O O . ALA A 1 83 ? -0.993 12.844 -7.011 1.00 92.25 83 ALA A O 1
ATOM 641 N N . THR A 1 84 ? 0.571 14.367 -6.519 1.00 90.00 84 THR A N 1
ATOM 642 C CA . THR A 1 84 ? 0.061 15.383 -7.452 1.00 90.00 84 THR A CA 1
ATOM 643 C C . THR A 1 84 ? 0.563 15.178 -8.884 1.00 90.00 84 THR A C 1
ATOM 645 O O . THR A 1 84 ? -0.160 15.551 -9.811 1.00 90.00 84 THR A O 1
ATOM 648 N N . ALA A 1 85 ? 1.703 14.495 -9.065 1.00 87.12 85 ALA A N 1
ATOM 649 C CA . ALA A 1 85 ? 2.405 14.323 -10.340 1.00 87.12 85 ALA A CA 1
ATOM 650 C C . ALA A 1 85 ? 2.907 12.875 -10.553 1.00 87.12 85 ALA A C 1
ATOM 652 O O . ALA A 1 85 ? 4.077 12.637 -10.834 1.00 87.12 85 ALA A O 1
ATOM 653 N N . LEU A 1 86 ? 2.021 11.880 -10.418 1.00 85.50 86 LEU A N 1
ATOM 654 C CA . LEU A 1 86 ? 2.355 10.467 -10.673 1.00 85.50 86 LEU A CA 1
ATOM 655 C C . LEU A 1 86 ? 2.546 10.132 -12.164 1.00 85.50 86 LEU A C 1
ATOM 657 O O . LEU A 1 86 ? 3.055 9.063 -12.488 1.00 85.50 86 LEU A O 1
ATOM 661 N N . GLY A 1 87 ? 2.071 10.991 -13.067 1.00 75.75 87 GLY A N 1
ATOM 662 C CA . GLY A 1 87 ? 2.231 10.846 -14.515 1.00 75.75 87 GLY A CA 1
ATOM 663 C C . GLY A 1 87 ? 3.154 11.923 -15.083 1.00 75.75 87 GLY A C 1
ATOM 664 O O . GLY A 1 87 ? 3.353 12.955 -14.453 1.00 75.75 87 GLY A O 1
ATOM 665 N N . LEU A 1 88 ? 3.681 11.684 -16.285 1.00 65.50 88 LEU A N 1
ATOM 666 C CA . LEU A 1 88 ? 4.638 12.578 -16.951 1.00 65.50 88 LEU A CA 1
ATOM 667 C C . LEU A 1 88 ? 3.988 13.799 -17.635 1.00 65.50 88 LEU A C 1
ATOM 669 O O . LEU A 1 88 ? 4.685 14.766 -17.909 1.00 65.50 88 LEU A O 1
ATOM 673 N N . ASP A 1 89 ? 2.673 13.772 -17.886 1.00 66.81 89 ASP A N 1
ATOM 674 C CA . ASP A 1 89 ? 1.973 14.765 -18.727 1.00 66.81 89 ASP A CA 1
ATOM 675 C C . ASP A 1 89 ? 1.237 15.873 -17.929 1.00 66.81 89 ASP A C 1
ATOM 677 O O . ASP A 1 89 ? 0.237 16.411 -18.400 1.00 66.81 89 ASP A O 1
ATOM 681 N N . ASP A 1 90 ? 1.666 16.189 -16.700 1.00 65.62 90 ASP A N 1
ATOM 682 C CA . ASP A 1 90 ? 1.121 17.274 -15.846 1.00 65.62 90 ASP A CA 1
ATOM 683 C C . ASP A 1 90 ? -0.387 17.207 -15.499 1.00 65.62 90 ASP A C 1
ATOM 685 O O . ASP A 1 90 ? -0.983 18.172 -15.008 1.00 65.62 90 ASP A O 1
ATOM 689 N N . TRP A 1 91 ? -1.044 16.056 -15.677 1.00 80.50 91 TRP A N 1
ATOM 690 C CA . TRP A 1 91 ? -2.431 15.889 -15.230 1.00 80.50 91 TRP A CA 1
ATOM 691 C C . TRP A 1 91 ? -2.501 15.791 -13.698 1.00 80.50 91 TRP A C 1
ATOM 693 O O . TRP A 1 91 ? -1.766 14.997 -13.107 1.00 80.50 91 TRP A O 1
ATOM 703 N N . PRO A 1 92 ? -3.434 16.496 -13.026 1.00 84.44 92 PRO A N 1
ATOM 704 C CA . PRO A 1 92 ? -3.578 16.405 -11.578 1.00 84.44 92 PRO A CA 1
ATOM 705 C C . PRO A 1 92 ? -3.901 14.976 -11.129 1.00 84.44 92 PRO A C 1
ATOM 707 O O . PRO A 1 92 ? -4.968 14.425 -11.421 1.00 84.44 92 PRO A O 1
ATOM 710 N N . THR A 1 93 ? -2.993 14.371 -10.365 1.00 91.00 93 THR A N 1
ATOM 711 C CA . THR A 1 93 ? -3.130 1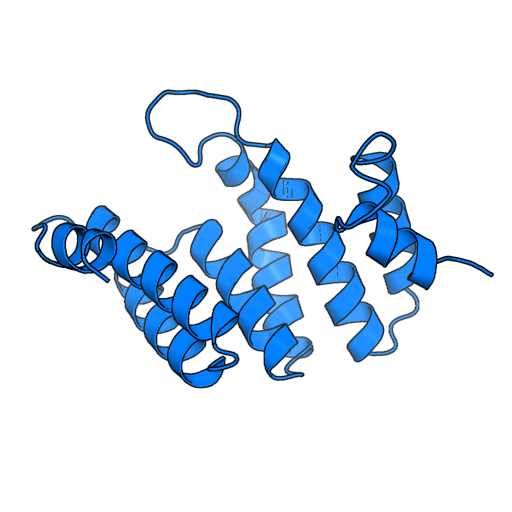2.975 -9.913 1.00 91.00 93 THR A CA 1
ATOM 712 C C . THR A 1 93 ? -3.503 12.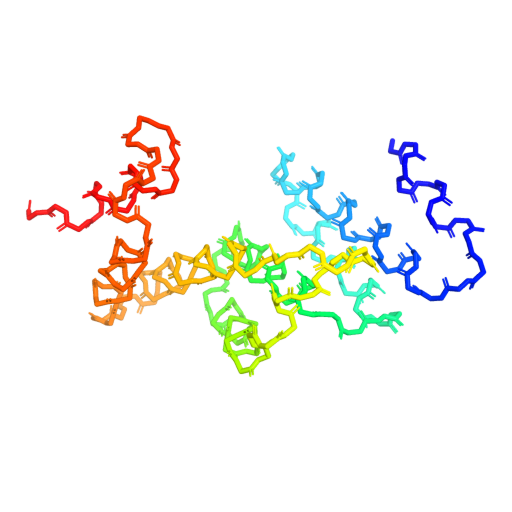833 -8.437 1.00 91.00 93 THR A C 1
ATOM 714 O O . THR A 1 93 ? -3.729 11.721 -7.962 1.00 91.00 93 THR A O 1
ATOM 717 N N . TYR A 1 94 ? -3.740 13.942 -7.723 1.00 90.81 94 TYR A N 1
ATOM 718 C CA . TYR A 1 94 ? -4.006 13.913 -6.275 1.00 90.81 94 TYR A CA 1
ATOM 719 C C . TYR A 1 94 ? -5.242 13.084 -5.876 1.00 90.81 94 TYR A C 1
ATOM 721 O O . TYR A 1 94 ? -5.391 12.664 -4.730 1.00 90.81 94 TYR A O 1
ATOM 729 N N . ARG A 1 95 ? -6.115 12.748 -6.836 1.00 89.00 95 ARG A N 1
ATOM 730 C CA . ARG A 1 95 ? -7.219 11.792 -6.660 1.00 89.00 95 ARG A CA 1
ATOM 731 C C . ARG A 1 95 ? -6.797 10.409 -6.142 1.00 89.00 95 ARG A C 1
ATOM 733 O O . ARG A 1 95 ? -7.683 9.712 -5.634 1.00 89.00 95 ARG A O 1
ATOM 740 N N . TYR A 1 96 ? -5.520 10.033 -6.273 1.00 90.06 96 TYR A N 1
ATOM 741 C CA . TYR A 1 96 ? -4.946 8.773 -5.785 1.00 90.0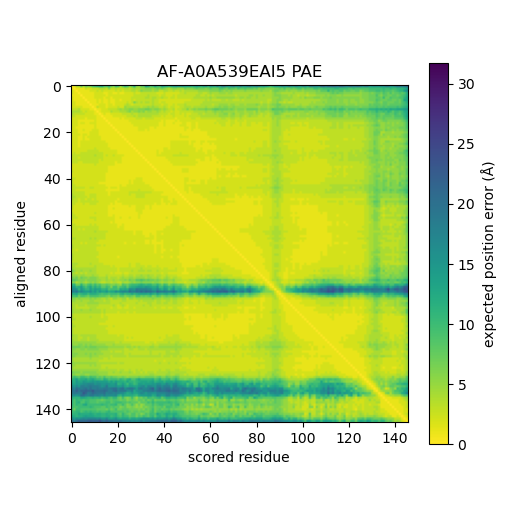6 96 TYR A CA 1
ATOM 742 C C . TYR A 1 96 ? -4.479 8.825 -4.326 1.00 90.06 96 TYR A C 1
ATOM 744 O O . TYR A 1 96 ? -4.265 7.772 -3.734 1.00 90.06 96 TYR A O 1
ATOM 752 N N . PHE A 1 97 ? -4.380 10.010 -3.715 1.00 95.00 97 PHE A N 1
ATOM 753 C CA . PHE A 1 97 ? -4.016 10.131 -2.303 1.00 95.00 97 PHE A CA 1
ATOM 754 C C . PHE A 1 97 ? -5.091 9.589 -1.340 1.00 95.00 97 PHE A C 1
ATOM 756 O O . PHE A 1 97 ? -4.734 8.843 -0.434 1.00 95.00 97 PHE A O 1
ATOM 763 N N . PRO A 1 98 ? -6.401 9.882 -1.490 1.00 93.56 98 PRO A N 1
ATOM 764 C CA . PRO A 1 98 ? -7.391 9.483 -0.487 1.00 93.56 98 PRO A CA 1
ATOM 765 C C . PRO A 1 98 ? -7.444 7.976 -0.176 1.00 93.56 98 PRO A C 1
ATOM 767 O O . PRO A 1 98 ? -7.571 7.649 1.000 1.00 93.56 98 PRO A O 1
ATOM 770 N N . PRO A 1 99 ? -7.287 7.042 -1.139 1.00 93.62 99 PRO A N 1
ATOM 771 C CA . PRO A 1 99 ? -7.110 5.620 -0.830 1.00 93.62 99 PRO A CA 1
ATOM 772 C C . PRO A 1 99 ? -6.038 5.301 0.229 1.00 93.62 99 PRO A C 1
ATOM 774 O O . PRO A 1 99 ? -6.197 4.332 0.962 1.00 93.62 99 PRO A O 1
ATOM 777 N N . VAL A 1 100 ? -4.992 6.120 0.386 1.00 97.19 100 VAL A N 1
ATOM 778 C CA . VAL A 1 100 ? -3.993 5.948 1.457 1.00 97.19 100 VAL A CA 1
ATOM 779 C C . VAL A 1 100 ? -4.623 6.077 2.844 1.00 97.19 100 VAL A C 1
ATOM 781 O O . VAL A 1 100 ? -4.314 5.281 3.724 1.00 97.19 100 VAL A O 1
ATOM 784 N N . LEU A 1 101 ? -5.572 7.001 3.033 1.00 96.81 101 LEU A N 1
ATOM 785 C CA . LEU A 1 101 ? -6.319 7.129 4.292 1.00 96.81 101 LEU A CA 1
ATOM 786 C C . LEU A 1 101 ? -7.210 5.908 4.542 1.00 96.81 101 LEU A C 1
ATOM 788 O O . LEU A 1 101 ? -7.362 5.470 5.677 1.00 96.81 101 LEU A O 1
ATOM 792 N N . TYR A 1 102 ? -7.771 5.315 3.486 1.00 95.94 102 TYR A N 1
ATOM 793 C CA . TYR A 1 102 ? -8.498 4.055 3.622 1.00 95.94 102 TYR A CA 1
ATOM 794 C C . TYR A 1 102 ? -7.584 2.930 4.132 1.00 95.94 102 TYR A C 1
ATOM 796 O O . TYR A 1 102 ? -7.929 2.255 5.102 1.00 95.94 102 TYR A O 1
ATOM 804 N N . PHE A 1 103 ? -6.399 2.766 3.537 1.00 97.75 103 PHE A N 1
ATOM 805 C CA . PHE A 1 103 ? -5.421 1.772 3.990 1.00 97.75 103 PHE A CA 1
ATOM 806 C C . PHE A 1 103 ? -4.914 2.060 5.407 1.00 97.75 103 PHE A C 1
ATOM 808 O O . PHE A 1 103 ? -4.733 1.129 6.187 1.00 97.75 103 PHE A O 1
ATOM 815 N N . GLN A 1 104 ? -4.771 3.335 5.780 1.00 98.31 104 GLN A N 1
ATOM 816 C CA . GLN A 1 104 ? -4.433 3.734 7.146 1.00 98.31 104 GLN A CA 1
ATOM 817 C C . GLN A 1 104 ? -5.510 3.305 8.143 1.00 98.31 104 GLN A C 1
ATOM 819 O O . GLN A 1 104 ? -5.186 2.757 9.194 1.00 98.31 104 GLN A O 1
ATOM 824 N N . GLY A 1 105 ? -6.785 3.501 7.800 1.00 97.62 105 GLY A N 1
ATOM 825 C CA . GLY A 1 105 ? -7.901 3.037 8.617 1.00 97.62 105 GLY A CA 1
ATOM 826 C C . GLY A 1 105 ? -7.896 1.516 8.788 1.00 97.62 105 GLY A C 1
ATOM 827 O O . GLY A 1 105 ? -8.083 1.041 9.902 1.00 97.62 105 GLY A O 1
ATOM 828 N N . LEU A 1 106 ? -7.603 0.754 7.725 1.00 97.81 106 LEU A N 1
ATOM 829 C CA . LEU A 1 106 ? -7.475 -0.708 7.803 1.00 97.81 106 LEU A CA 1
ATOM 830 C C . LEU A 1 106 ? -6.314 -1.152 8.701 1.00 97.81 106 LEU A C 1
ATOM 832 O O . LEU A 1 106 ? -6.489 -2.051 9.518 1.00 97.81 106 LEU A O 1
ATOM 836 N N . ALA A 1 107 ? -5.143 -0.521 8.579 1.00 98.38 107 ALA A N 1
ATOM 837 C CA . ALA A 1 107 ? -3.996 -0.840 9.429 1.00 98.38 107 ALA A CA 1
ATOM 838 C C . ALA A 1 107 ? -4.312 -0.556 10.906 1.00 98.38 107 ALA A C 1
ATOM 840 O O . ALA A 1 107 ? -4.064 -1.386 11.778 1.00 98.38 107 ALA A O 1
ATOM 841 N N . GLN A 1 108 ? -4.931 0.595 11.182 1.00 98.31 108 GLN A N 1
ATOM 842 C CA . GLN A 1 108 ? -5.369 0.972 12.524 1.00 98.31 108 GLN A CA 1
ATOM 843 C C . GLN A 1 108 ? -6.435 0.016 13.074 1.00 98.31 108 GLN A C 1
ATOM 845 O O . GLN A 1 108 ? -6.363 -0.348 14.244 1.00 98.31 108 GLN A O 1
ATOM 850 N N . GLU A 1 109 ? -7.394 -0.410 12.250 1.00 97.19 109 GLU A N 1
ATOM 851 C CA . GLU A 1 109 ? -8.421 -1.396 12.607 1.00 97.19 109 GLU A CA 1
ATOM 852 C C . GLU A 1 109 ? -7.786 -2.745 12.981 1.00 97.19 109 GLU A C 1
ATOM 854 O O . GLU A 1 109 ? -8.080 -3.276 14.053 1.00 97.19 109 GLU A O 1
ATOM 859 N N . GLY A 1 110 ? -6.842 -3.247 12.175 1.00 97.38 110 GLY A N 1
ATOM 860 C CA . GLY A 1 110 ? -6.080 -4.467 12.472 1.00 97.38 110 GLY A CA 1
ATOM 861 C C . GLY A 1 110 ? -5.269 -4.379 13.771 1.00 97.38 110 GLY A C 1
ATOM 862 O O . GLY A 1 110 ? -5.207 -5.339 14.539 1.00 97.38 110 GLY A O 1
ATOM 863 N N . LEU A 1 111 ? -4.733 -3.195 14.083 1.00 98.00 111 LEU A N 1
ATOM 864 C CA . LEU A 1 111 ? -4.048 -2.896 15.348 1.00 98.00 111 LEU A CA 1
ATOM 865 C C . LEU A 1 111 ? -4.999 -2.589 16.518 1.00 98.00 111 LEU A C 1
ATOM 867 O O . LEU A 1 111 ? -4.531 -2.273 17.612 1.00 98.00 111 LEU A O 1
ATOM 871 N N . LYS A 1 112 ? -6.322 -2.655 16.317 1.00 97.12 112 LYS A N 1
ATOM 872 C CA . LYS A 1 112 ? -7.349 -2.283 17.312 1.00 97.12 112 LYS A CA 1
ATOM 873 C C . LYS A 1 112 ? -7.190 -0.851 17.840 1.00 97.12 112 LYS A C 1
ATOM 875 O O . LYS A 1 112 ? -7.540 -0.549 18.981 1.00 97.12 112 LYS A O 1
ATOM 880 N N . SER A 1 113 ? -6.655 0.042 17.015 1.00 97.12 113 SER A N 1
ATOM 881 C CA . SER A 1 113 ? -6.463 1.444 17.362 1.00 97.12 113 SER A CA 1
ATOM 882 C C . SER A 1 113 ? -7.793 2.206 17.299 1.00 97.12 113 SER A C 1
ATOM 884 O O . SER A 1 113 ? -8.491 2.141 16.281 1.00 97.12 113 SER A O 1
ATOM 886 N N . PRO A 1 114 ? -8.135 3.013 18.322 1.00 95.12 114 PRO A N 1
ATOM 887 C CA . PRO A 1 114 ? -9.348 3.833 18.305 1.00 95.12 114 PRO A CA 1
ATOM 888 C C . PRO A 1 114 ? -9.325 4.918 17.213 1.00 95.12 114 PRO A C 1
ATOM 890 O O . PRO A 1 114 ? -10.368 5.478 16.876 1.00 95.12 114 PRO A O 1
ATOM 893 N N . ALA A 1 115 ? -8.155 5.206 16.628 1.00 95.12 115 ALA A N 1
ATOM 894 C CA . ALA A 1 115 ? -8.004 6.189 15.558 1.00 95.12 115 ALA A CA 1
ATOM 895 C C . ALA A 1 115 ? -8.677 5.768 14.237 1.00 95.12 115 ALA A C 1
ATOM 897 O O . ALA A 1 115 ? -9.035 6.644 13.446 1.00 95.12 115 ALA A O 1
ATOM 898 N N . ALA A 1 116 ? -8.907 4.464 14.017 1.00 96.12 116 ALA A N 1
ATOM 899 C CA . ALA A 1 116 ? -9.424 3.922 12.755 1.00 96.12 116 ALA A CA 1
ATOM 900 C C . ALA A 1 116 ? -10.696 4.638 12.280 1.00 96.12 116 ALA A C 1
ATOM 902 O O . ALA A 1 116 ? -10.797 5.058 11.126 1.00 96.12 116 ALA A O 1
ATOM 903 N N . LYS A 1 117 ? -11.647 4.865 13.196 1.00 94.44 117 LYS A N 1
ATOM 904 C CA . LYS A 1 117 ? -12.919 5.532 12.887 1.00 94.44 117 LYS A CA 1
ATOM 905 C C . LYS A 1 117 ? -12.719 6.969 12.399 1.00 94.44 117 LYS A C 1
ATOM 907 O O . LYS A 1 117 ? -13.356 7.379 11.430 1.00 94.44 117 LYS A O 1
ATOM 912 N N . GLY A 1 118 ? -11.827 7.722 13.044 1.00 95.62 118 GLY A N 1
ATOM 913 C CA . GLY A 1 118 ? -11.493 9.091 12.641 1.00 95.62 118 GLY A CA 1
ATOM 914 C C . GLY A 1 118 ? -10.822 9.138 11.267 1.00 95.62 118 GLY A C 1
ATOM 915 O O . GLY A 1 118 ? -11.184 9.956 10.424 1.00 95.62 118 GLY A O 1
ATOM 916 N N . THR A 1 119 ? -9.914 8.202 11.003 1.00 96.31 119 THR A N 1
ATOM 917 C CA . THR A 1 119 ? -9.213 8.086 9.718 1.00 96.31 119 THR A CA 1
ATOM 918 C C . THR A 1 119 ? -10.165 7.726 8.573 1.00 96.31 119 THR A C 1
ATOM 920 O O . THR A 1 119 ? -10.133 8.346 7.508 1.00 96.31 119 THR A O 1
ATOM 923 N N . PHE A 1 120 ? -11.087 6.789 8.800 1.00 95.56 120 PHE A N 1
ATOM 924 C CA . PHE A 1 120 ? -12.140 6.463 7.840 1.00 95.56 120 PHE A CA 1
ATOM 925 C C . PHE A 1 120 ? -13.080 7.645 7.566 1.00 95.56 120 PHE A C 1
ATOM 927 O O . PHE A 1 120 ? -13.447 7.883 6.413 1.00 95.56 120 PHE A O 1
ATOM 934 N N . ALA A 1 121 ? -13.431 8.425 8.591 1.00 93.94 121 ALA A N 1
ATOM 935 C CA . ALA A 1 121 ? -14.215 9.643 8.409 1.00 93.94 121 ALA A CA 1
ATOM 936 C C . ALA A 1 121 ? -13.468 10.681 7.550 1.00 93.94 121 ALA A C 1
ATOM 938 O O . ALA A 1 121 ? -14.077 11.292 6.672 1.00 93.94 121 ALA A O 1
ATOM 939 N N . ALA A 1 122 ? -12.151 10.831 7.728 1.00 94.31 122 ALA A N 1
ATOM 940 C CA . ALA A 1 122 ? -11.331 11.709 6.891 1.00 94.31 122 ALA A CA 1
ATOM 941 C C . ALA A 1 122 ? -11.307 11.260 5.417 1.00 94.31 122 ALA A C 1
ATOM 943 O O . ALA A 1 122 ? -11.433 12.091 4.517 1.00 94.31 122 ALA A O 1
ATOM 944 N N . PHE A 1 123 ? -11.224 9.951 5.151 1.00 94.56 123 PHE A N 1
ATOM 945 C CA . PHE A 1 123 ? -11.377 9.413 3.795 1.00 94.56 123 PHE A CA 1
ATOM 946 C C . PHE A 1 123 ? -12.745 9.766 3.186 1.00 94.56 123 PHE A C 1
ATOM 948 O O . PHE A 1 123 ? -12.809 10.273 2.061 1.00 94.56 123 PHE A O 1
ATOM 955 N N . LEU A 1 124 ? -13.833 9.536 3.932 1.00 93.00 124 LEU A N 1
ATOM 956 C CA . LEU A 1 124 ? -15.191 9.838 3.475 1.00 93.00 124 LEU A CA 1
ATOM 957 C C . LEU A 1 124 ? -15.411 11.333 3.248 1.00 93.00 124 LEU A C 1
ATOM 959 O O . LEU A 1 124 ? -16.099 11.690 2.301 1.00 93.00 124 LEU A O 1
ATOM 963 N N . ALA A 1 125 ? -14.804 12.210 4.048 1.00 92.81 125 ALA A N 1
ATOM 964 C CA . ALA A 1 125 ? -14.901 13.653 3.843 1.00 92.81 125 ALA A CA 1
ATOM 965 C C . ALA A 1 125 ? -14.351 14.079 2.468 1.00 92.81 125 ALA A C 1
ATOM 967 O O . ALA A 1 125 ? -14.914 14.966 1.828 1.00 92.81 125 ALA A O 1
ATOM 968 N N . ILE A 1 126 ? -13.295 13.414 1.982 1.00 90.31 126 ILE A N 1
ATOM 969 C CA . ILE A 1 126 ? -12.704 13.689 0.663 1.00 90.31 126 ILE A CA 1
ATOM 970 C C . ILE A 1 126 ? -13.484 13.001 -0.466 1.00 90.31 126 ILE A C 1
ATOM 972 O O . ILE A 1 126 ? -13.624 13.555 -1.554 1.00 90.31 126 ILE A O 1
ATOM 976 N N . LYS A 1 127 ? -13.972 11.777 -0.237 1.00 88.38 127 LYS A N 1
ATOM 977 C CA . LYS A 1 127 ? -14.660 10.949 -1.244 1.00 88.38 127 LYS A CA 1
ATOM 978 C C . LYS A 1 127 ? -16.175 10.888 -1.033 1.00 88.38 127 LYS A C 1
ATOM 980 O O . LYS A 1 127 ? -16.791 9.892 -1.400 1.00 88.38 127 LYS A O 1
ATOM 985 N N . LYS A 1 128 ? -16.773 11.934 -0.455 1.00 83.25 128 LYS A N 1
ATOM 986 C CA . LYS A 1 128 ? -18.184 11.943 -0.029 1.00 83.25 128 LYS A CA 1
ATOM 987 C C . LYS A 1 128 ? -19.164 11.553 -1.143 1.00 83.25 128 LYS A C 1
ATOM 989 O O . LYS A 1 128 ? -20.097 10.808 -0.863 1.00 83.25 128 LYS A O 1
ATOM 994 N N . ASP A 1 129 ? -18.864 11.969 -2.376 1.00 82.88 129 ASP A N 1
ATOM 995 C CA . ASP A 1 129 ? -19.662 11.738 -3.589 1.00 82.88 129 ASP A CA 1
ATOM 996 C C . ASP A 1 129 ? -19.086 10.600 -4.469 1.00 82.88 129 ASP A C 1
ATOM 998 O O . ASP A 1 129 ? -19.360 10.521 -5.664 1.00 82.88 129 ASP A O 1
ATOM 1002 N N . GLY A 1 130 ? -18.197 9.762 -3.921 1.00 76.75 130 GLY A N 1
ATOM 1003 C CA . GLY A 1 130 ? -17.624 8.615 -4.634 1.00 76.75 130 GLY A CA 1
ATOM 1004 C C . GLY A 1 130 ? -18.597 7.436 -4.754 1.00 76.75 130 GLY A C 1
ATOM 1005 O O . GLY A 1 130 ? -19.661 7.437 -4.146 1.00 76.75 130 GLY A O 1
ATOM 1006 N N . ASP A 1 131 ? -18.214 6.402 -5.512 1.00 73.69 131 ASP A N 1
ATOM 1007 C CA . ASP A 1 131 ? -19.073 5.233 -5.764 1.00 73.69 131 ASP A CA 1
ATOM 1008 C C . ASP A 1 131 ? -19.526 4.522 -4.472 1.00 73.69 131 ASP A C 1
ATOM 1010 O O . ASP A 1 131 ? -18.724 3.935 -3.737 1.00 73.69 131 ASP A O 1
ATOM 1014 N N . GLU A 1 132 ? -20.838 4.546 -4.244 1.00 68.19 132 GLU A N 1
ATOM 1015 C CA . GLU A 1 132 ? -21.509 3.996 -3.067 1.00 68.19 132 GLU A CA 1
ATOM 1016 C C . GLU A 1 132 ? -21.874 2.510 -3.194 1.00 68.19 132 GLU A C 1
ATOM 1018 O O . GLU A 1 132 ? -22.296 1.901 -2.209 1.00 68.19 132 GLU A O 1
ATOM 1023 N N . THR A 1 133 ? -21.722 1.910 -4.378 1.00 58.28 133 THR A N 1
ATOM 1024 C CA . THR A 1 133 ? -22.227 0.557 -4.660 1.00 58.28 133 THR A CA 1
ATOM 1025 C C . THR A 1 133 ? -21.166 -0.536 -4.561 1.00 58.28 133 THR A C 1
ATOM 1027 O O . THR A 1 133 ? -21.441 -1.583 -3.971 1.00 58.28 133 THR A O 1
ATOM 1030 N N . GLY A 1 134 ? -19.948 -0.307 -5.068 1.00 57.75 134 GLY A N 1
ATOM 1031 C CA . GLY A 1 134 ? -18.885 -1.326 -5.079 1.00 57.75 134 GLY A CA 1
ATOM 1032 C C . GLY A 1 134 ? -17.496 -0.836 -4.665 1.00 57.75 134 GLY A C 1
ATOM 1033 O O . GLY A 1 134 ? -16.607 -1.654 -4.430 1.00 57.75 134 GLY A O 1
ATOM 1034 N N . GLY A 1 135 ? -17.295 0.479 -4.563 1.00 79.12 135 GLY A N 1
ATOM 1035 C CA . GLY A 1 135 ? -15.997 1.086 -4.287 1.00 79.12 135 GLY A CA 1
ATOM 1036 C C . GLY A 1 135 ? -15.595 1.178 -2.810 1.00 79.12 135 GLY A C 1
ATOM 1037 O O . GLY A 1 135 ? -16.307 0.789 -1.882 1.00 79.12 135 GLY A O 1
ATOM 1038 N N . LEU A 1 136 ? -14.424 1.782 -2.581 1.00 81.69 136 LEU A N 1
ATOM 1039 C CA . LEU A 1 136 ? -13.871 2.020 -1.241 1.00 81.69 136 LEU A CA 1
ATOM 1040 C C . LEU A 1 136 ? -14.823 2.819 -0.331 1.00 81.69 136 LEU A C 1
ATOM 1042 O O . LEU A 1 136 ? -14.853 2.589 0.873 1.00 81.69 136 LEU A O 1
ATOM 1046 N N . VAL A 1 137 ? -15.636 3.725 -0.887 1.00 82.62 137 VAL A N 1
ATOM 1047 C CA . VAL A 1 137 ? -16.632 4.503 -0.125 1.00 82.62 137 VAL A CA 1
ATOM 1048 C C . VAL A 1 137 ? -17.687 3.589 0.497 1.00 82.62 137 VAL A C 1
ATOM 1050 O O . VAL A 1 137 ? -17.937 3.689 1.699 1.00 82.62 137 VAL A O 1
ATOM 1053 N N . ALA A 1 138 ? -18.237 2.648 -0.275 1.00 84.19 138 ALA A N 1
ATOM 1054 C CA . ALA A 1 138 ? -19.176 1.645 0.225 1.00 84.19 138 ALA A CA 1
ATOM 1055 C C . ALA A 1 138 ? -18.560 0.804 1.357 1.00 84.19 138 ALA A C 1
ATOM 1057 O O . ALA A 1 138 ? -19.177 0.602 2.407 1.00 84.19 138 ALA A O 1
ATOM 1058 N N . LEU A 1 139 ? -17.312 0.357 1.169 1.00 84.06 139 LEU A N 1
ATOM 1059 C CA . LEU A 1 139 ? -16.576 -0.442 2.153 1.00 84.06 139 LEU A CA 1
ATOM 1060 C C . LEU A 1 139 ? -16.316 0.310 3.459 1.00 84.06 139 LEU A C 1
ATOM 1062 O O . LEU A 1 139 ? -16.352 -0.306 4.526 1.00 84.06 139 LEU A O 1
ATOM 1066 N N . VAL A 1 140 ? -16.046 1.614 3.391 1.00 85.56 140 VAL A N 1
ATOM 1067 C CA . VAL A 1 140 ? -15.828 2.434 4.585 1.00 85.56 140 VAL A CA 1
ATOM 1068 C C . VAL A 1 140 ? -17.136 2.725 5.305 1.00 85.56 140 VAL A C 1
ATOM 1070 O O . VAL A 1 140 ? -17.191 2.559 6.520 1.00 85.56 140 VAL A O 1
ATOM 1073 N N . ARG A 1 141 ? -18.211 3.082 4.591 1.00 85.69 141 ARG A N 1
ATOM 1074 C CA . ARG A 1 141 ? -19.525 3.334 5.211 1.00 85.69 141 ARG A CA 1
ATOM 1075 C C . ARG A 1 141 ? -20.034 2.131 6.005 1.00 85.69 141 ARG A C 1
ATOM 1077 O O . ARG A 1 141 ? -20.528 2.312 7.110 1.00 85.69 141 ARG A O 1
ATOM 1084 N N . ARG A 1 142 ? -19.836 0.910 5.493 1.00 85.88 142 ARG A N 1
ATOM 1085 C CA . ARG A 1 142 ? -20.167 -0.330 6.220 1.00 85.88 142 ARG A CA 1
ATOM 1086 C C . ARG A 1 142 ? -19.379 -0.498 7.524 1.00 85.88 142 ARG A C 1
ATOM 1088 O O . ARG A 1 142 ? -19.912 -1.075 8.458 1.00 85.88 142 ARG A O 1
ATOM 1095 N N . ARG A 1 143 ? -18.136 -0.008 7.589 1.00 84.62 143 ARG A N 1
ATOM 1096 C CA . ARG A 1 143 ? -17.270 -0.102 8.781 1.00 84.62 143 ARG A CA 1
ATOM 1097 C C . ARG A 1 143 ? -17.574 0.951 9.840 1.00 84.62 143 ARG A C 1
ATOM 1099 O O . ARG A 1 143 ? -17.387 0.693 11.021 1.00 84.62 143 ARG A O 1
ATOM 1106 N N . VAL A 1 144 ? -17.993 2.146 9.424 1.00 85.25 144 VAL A N 1
ATOM 1107 C CA . VAL A 1 144 ? -18.278 3.258 10.349 1.00 85.25 144 VAL A CA 1
ATOM 1108 C C . VAL A 1 144 ? -19.745 3.348 10.771 1.00 85.25 144 VAL A C 1
ATOM 1110 O O . VAL A 1 144 ? -20.072 4.205 11.595 1.00 85.25 144 VAL A O 1
ATOM 1113 N N . ALA A 1 145 ? -20.614 2.505 10.204 1.00 79.50 145 ALA A N 1
ATOM 1114 C CA . ALA A 1 145 ? -22.000 2.376 10.631 1.00 79.50 145 ALA A CA 1
ATOM 1115 C C . ALA A 1 145 ? -22.067 2.005 12.131 1.00 79.50 145 ALA A C 1
ATOM 1117 O O . ALA A 1 145 ? -21.205 1.258 12.598 1.00 79.50 145 ALA A O 1
ATOM 1118 N N . PRO A 1 146 ? -23.019 2.583 12.887 1.00 59.78 146 PRO A N 1
ATOM 1119 C CA . PRO A 1 146 ? -23.182 2.323 14.317 1.00 59.78 146 PRO A CA 1
ATOM 1120 C C . PRO A 1 146 ? -23.598 0.883 14.628 1.00 59.78 146 PRO A C 1
ATOM 1122 O O . PRO A 1 146 ? -24.276 0.259 13.779 1.00 59.78 146 PRO A O 1
#